Protein AF-A0A2A7VQH2-F1 (afdb_monomer_lite)

Organism: NCBI:txid1890302

pLDDT: mean 96.38, std 4.87, range [59.47, 98.75]

Sequence (80 aa):
NKITIREILNHTSGIAEYSRSKDVDFTDTKKSYTAEELVKIGISLPPDFAPGKGWSYSNTGYVLLGILIEKVTGNSYAEE

InterPro domains:
  IPR001466 Beta-lactamase-related [PF00144] (2-79)
  IPR012338 Beta-lactamase/transpeptidase-like [G3DSA:3.40.710.10] (1-80)
  IPR012338 Beta-lactamase/transpeptidase-like [SSF56601] (2-79)
  IPR050491 Beta-lactamase AmpC-like [PTHR46825] (3-79)

Structure (mmCIF, N/CA/C/O backbone):
data_AF-A0A2A7VQH2-F1
#
_entry.id   AF-A0A2A7VQH2-F1
#
loop_
_atom_site.group_PDB
_atom_site.id
_atom_site.type_symbol
_atom_site.label_atom_id
_atom_site.label_alt_id
_atom_site.label_comp_id
_atom_site.label_asym_id
_atom_site.label_entity_id
_atom_site.label_seq_id
_atom_site.pdbx_PDB_ins_code
_atom_site.Cartn_x
_atom_site.Cartn_y
_atom_site.Cartn_z
_atom_site.occupancy
_atom_site.B_iso_or_equiv
_atom_site.auth_seq_id
_atom_site.auth_comp_id
_atom_site.auth_asym_id
_atom_site.auth_atom_id
_atom_site.pdbx_PDB_model_num
ATOM 1 N N . ASN A 1 1 ? -4.919 -4.024 -18.685 1.00 59.47 1 ASN A N 1
ATOM 2 C CA . ASN A 1 1 ? -4.668 -5.044 -17.641 1.00 59.47 1 ASN A CA 1
ATOM 3 C C . ASN A 1 1 ? -5.210 -4.546 -16.318 1.00 59.47 1 ASN A C 1
ATOM 5 O O . ASN A 1 1 ? -4.985 -3.385 -16.009 1.00 59.47 1 ASN A O 1
ATOM 9 N N . LYS A 1 2 ? -5.978 -5.370 -15.598 1.00 85.94 2 LYS A N 1
ATOM 10 C CA . LYS A 1 2 ? -6.554 -5.028 -14.287 1.00 85.94 2 LYS A CA 1
ATOM 11 C C . LYS A 1 2 ? -5.755 -5.756 -13.201 1.00 85.94 2 LYS A C 1
ATOM 13 O O . LYS A 1 2 ? -5.511 -6.942 -13.376 1.00 85.94 2 LYS A O 1
ATOM 18 N N . ILE A 1 3 ? -5.367 -5.053 -12.136 1.00 97.06 3 ILE A N 1
ATOM 19 C CA . ILE A 1 3 ? -4.762 -5.645 -10.930 1.00 97.06 3 ILE A CA 1
ATOM 20 C C . ILE A 1 3 ? -5.854 -6.373 -10.135 1.00 97.06 3 ILE A C 1
ATOM 22 O O . ILE A 1 3 ? -6.969 -5.864 -10.009 1.00 97.06 3 ILE A O 1
ATOM 26 N N . THR A 1 4 ? -5.537 -7.543 -9.588 1.00 98.06 4 THR A N 1
ATOM 27 C CA . THR A 1 4 ? -6.426 -8.350 -8.739 1.00 98.06 4 THR A CA 1
ATOM 28 C C . THR A 1 4 ? -5.975 -8.371 -7.275 1.00 98.06 4 THR A C 1
ATOM 30 O O . THR A 1 4 ? -4.801 -8.176 -6.972 1.00 98.06 4 THR A O 1
ATOM 33 N N . ILE A 1 5 ? -6.892 -8.700 -6.354 1.00 98.31 5 ILE A N 1
ATOM 34 C CA . ILE A 1 5 ? -6.578 -8.886 -4.921 1.00 98.31 5 ILE A CA 1
ATOM 35 C C . ILE A 1 5 ? -5.498 -9.963 -4.727 1.00 98.31 5 ILE A C 1
ATOM 37 O O . ILE A 1 5 ? -4.588 -9.790 -3.923 1.00 98.31 5 ILE A O 1
ATOM 41 N N . ARG A 1 6 ? -5.554 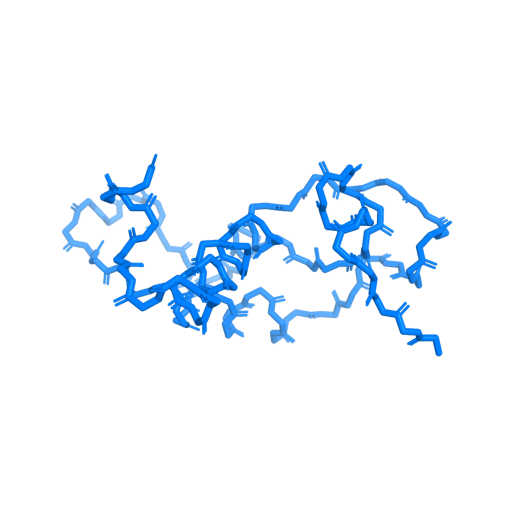-11.055 -5.504 1.00 98.50 6 ARG A N 1
ATOM 42 C CA . ARG A 1 6 ? -4.560 -12.138 -5.444 1.00 98.50 6 ARG A CA 1
ATOM 43 C C . ARG A 1 6 ? -3.161 -11.655 -5.821 1.00 98.50 6 ARG A C 1
ATOM 45 O O . ARG A 1 6 ? -2.208 -12.043 -5.159 1.00 98.50 6 ARG A O 1
ATOM 52 N N . GLU A 1 7 ? -3.051 -10.824 -6.856 1.00 98.62 7 GLU A N 1
ATOM 53 C CA . GLU A 1 7 ? -1.770 -10.251 -7.290 1.00 98.62 7 GLU A CA 1
ATOM 54 C C . GLU A 1 7 ? -1.195 -9.270 -6.262 1.00 98.62 7 GLU A C 1
ATOM 56 O O . GLU A 1 7 ? 0.021 -9.145 -6.132 1.00 98.62 7 GLU A O 1
ATOM 61 N N . ILE A 1 8 ? -2.057 -8.579 -5.512 1.00 98.50 8 ILE A N 1
ATOM 62 C CA . ILE A 1 8 ? -1.627 -7.734 -4.396 1.00 98.50 8 ILE A CA 1
ATOM 63 C C . ILE A 1 8 ? -1.097 -8.606 -3.246 1.00 98.50 8 ILE A C 1
ATOM 65 O O . ILE A 1 8 ? 0.021 -8.388 -2.786 1.00 98.50 8 ILE A O 1
ATOM 69 N N . LEU A 1 9 ? -1.857 -9.632 -2.844 1.00 98.75 9 LEU A N 1
ATOM 70 C CA . LEU A 1 9 ? -1.512 -10.555 -1.752 1.00 98.75 9 LEU A CA 1
ATOM 71 C C . LEU A 1 9 ? -0.240 -11.377 -1.995 1.00 98.75 9 LEU A C 1
ATOM 73 O O . LEU A 1 9 ? 0.362 -11.857 -1.044 1.00 98.75 9 LEU A O 1
ATOM 77 N N . ASN A 1 10 ? 0.157 -11.601 -3.247 1.00 98.69 10 ASN A N 1
ATOM 78 C CA . ASN A 1 10 ? 1.351 -12.387 -3.572 1.00 98.69 10 ASN A CA 1
ATOM 79 C C . ASN A 1 10 ? 2.484 -11.551 -4.194 1.00 98.69 10 ASN A C 1
ATOM 81 O O . ASN A 1 10 ? 3.432 -12.127 -4.727 1.00 98.69 10 ASN A O 1
ATOM 85 N N . HIS A 1 11 ? 2.387 -10.217 -4.132 1.00 98.69 11 HIS A N 1
ATOM 86 C CA . HIS A 1 11 ? 3.384 -9.267 -4.639 1.00 98.69 11 HIS A CA 1
ATOM 87 C C . HIS A 1 11 ? 3.690 -9.384 -6.148 1.00 98.69 11 HIS A C 1
ATOM 89 O O . HIS A 1 11 ? 4.812 -9.146 -6.601 1.00 98.69 11 HIS A O 1
ATOM 95 N N . THR A 1 12 ? 2.680 -9.728 -6.953 1.00 98.56 12 THR A N 1
ATOM 96 C CA . THR A 1 12 ? 2.771 -9.784 -8.426 1.00 98.56 12 THR A CA 1
ATOM 97 C C . THR A 1 12 ? 1.945 -8.697 -9.127 1.00 98.56 12 THR A C 1
ATOM 99 O O . THR A 1 12 ? 1.794 -8.709 -10.347 1.00 98.56 12 THR A O 1
ATOM 102 N N . SER A 1 13 ? 1.429 -7.712 -8.384 1.00 98.44 13 SER A N 1
ATOM 103 C CA . SER A 1 13 ? 0.630 -6.600 -8.927 1.00 98.44 13 SER A CA 1
ATOM 104 C C . SER A 1 13 ? 1.439 -5.580 -9.734 1.00 98.44 13 SER A C 1
ATOM 106 O O . SER A 1 13 ? 0.875 -4.908 -10.596 1.00 98.44 13 SER A O 1
ATOM 108 N N . GLY A 1 14 ? 2.739 -5.449 -9.447 1.00 98.06 14 GLY A N 1
ATOM 109 C CA . GLY A 1 14 ? 3.609 -4.414 -10.016 1.00 98.06 14 GLY A CA 1
ATOM 110 C C . GLY A 1 14 ? 3.453 -3.032 -9.372 1.00 98.06 14 GLY A C 1
ATOM 111 O O . GLY A 1 14 ? 4.074 -2.081 -9.842 1.00 98.06 14 GLY A O 1
ATOM 112 N N . ILE A 1 15 ? 2.644 -2.901 -8.309 1.00 98.31 15 ILE A N 1
ATOM 113 C CA . ILE A 1 15 ? 2.513 -1.653 -7.541 1.00 98.31 15 ILE A CA 1
ATOM 114 C C . ILE A 1 15 ? 3.851 -1.352 -6.865 1.00 98.31 15 ILE A C 1
ATOM 116 O O . ILE A 1 15 ? 4.346 -2.169 -6.089 1.00 98.31 15 ILE A O 1
ATOM 120 N N . ALA A 1 16 ? 4.407 -0.170 -7.120 1.00 98.31 16 ALA A N 1
ATOM 121 C CA . ALA A 1 16 ? 5.665 0.247 -6.522 1.00 98.31 16 ALA A CA 1
ATOM 122 C C . ALA A 1 16 ? 5.567 0.394 -4.995 1.00 98.31 16 ALA A C 1
ATOM 124 O O . ALA A 1 16 ? 4.521 0.702 -4.422 1.00 98.31 16 ALA A O 1
ATOM 125 N N . GLU A 1 17 ? 6.688 0.147 -4.332 1.00 98.31 17 GLU A N 1
ATOM 126 C CA . GLU A 1 17 ? 6.848 0.209 -2.881 1.00 98.31 17 GLU A CA 1
ATOM 127 C C . GLU A 1 17 ? 7.072 1.659 -2.420 1.00 98.31 17 GLU A C 1
ATOM 129 O O . GLU A 1 17 ? 8.054 2.291 -2.819 1.00 98.31 17 GLU A O 1
ATOM 134 N N . TYR A 1 18 ? 6.193 2.175 -1.553 1.00 98.00 18 TYR A N 1
ATOM 135 C CA . TYR A 1 18 ? 6.260 3.557 -1.067 1.00 98.00 18 TYR A CA 1
ATOM 136 C C . TYR A 1 18 ? 7.569 3.869 -0.330 1.00 98.00 18 TYR A C 1
ATOM 138 O O . TYR A 1 18 ? 8.034 5.005 -0.401 1.00 98.00 18 TYR A O 1
ATOM 146 N N . SER A 1 19 ? 8.206 2.884 0.321 1.00 96.12 19 SER A N 1
ATOM 147 C CA . SER A 1 19 ? 9.487 3.080 1.022 1.00 96.12 19 SER A CA 1
ATOM 148 C C . SER A 1 19 ? 10.653 3.436 0.098 1.00 96.12 19 SER A C 1
ATOM 150 O O . SER A 1 19 ? 11.690 3.895 0.569 1.00 96.12 19 SER A O 1
ATOM 152 N N . ARG A 1 20 ? 10.494 3.262 -1.222 1.00 96.00 20 ARG A N 1
ATOM 153 C CA . ARG A 1 20 ? 11.477 3.701 -2.222 1.00 96.00 20 ARG A CA 1
ATOM 154 C C . ARG A 1 20 ? 11.317 5.174 -2.612 1.00 96.00 20 ARG A C 1
ATOM 156 O O . ARG A 1 20 ? 12.196 5.707 -3.290 1.00 96.00 20 ARG A O 1
ATOM 163 N N . SER A 1 21 ? 10.216 5.829 -2.233 1.00 96.38 21 SER A N 1
ATOM 164 C CA . SER A 1 21 ? 10.028 7.256 -2.504 1.00 96.38 21 SER A CA 1
ATOM 165 C C . SER A 1 21 ? 10.906 8.107 -1.591 1.00 96.38 21 SER A C 1
ATOM 167 O O . SER A 1 21 ? 11.047 7.829 -0.404 1.00 96.38 21 SER A O 1
ATOM 169 N N . LYS A 1 22 ? 11.425 9.212 -2.134 1.00 94.25 22 LYS A N 1
ATOM 170 C CA . LYS A 1 22 ? 12.133 10.241 -1.355 1.00 94.25 22 LYS A CA 1
ATOM 171 C C . LYS A 1 22 ? 11.211 11.004 -0.398 1.00 94.25 22 LYS A C 1
ATOM 173 O O . LYS A 1 22 ? 11.707 11.685 0.490 1.00 94.25 22 LYS A O 1
ATOM 178 N N . ASP A 1 23 ? 9.895 10.889 -0.577 1.00 92.69 23 ASP A N 1
ATOM 179 C CA . ASP A 1 23 ? 8.889 11.523 0.283 1.00 92.69 23 ASP A CA 1
ATOM 180 C C . ASP A 1 23 ? 8.702 10.785 1.622 1.00 92.69 23 ASP A C 1
ATOM 182 O O . ASP A 1 23 ? 8.048 11.303 2.538 1.00 92.69 23 ASP A O 1
ATOM 186 N N . VAL A 1 24 ? 9.270 9.576 1.732 1.00 92.94 24 VAL A N 1
ATOM 187 C CA . VAL A 1 24 ? 9.240 8.746 2.936 1.00 92.94 24 VAL A CA 1
ATOM 188 C C . VAL A 1 24 ? 10.601 8.773 3.614 1.00 92.94 24 VAL A C 1
ATOM 190 O O . VAL A 1 24 ? 11.572 8.199 3.131 1.00 92.94 24 VAL A O 1
ATOM 193 N N . ASP A 1 25 ? 10.647 9.423 4.773 1.00 92.19 25 ASP A N 1
ATOM 194 C CA . ASP A 1 25 ? 11.796 9.409 5.671 1.00 92.19 25 ASP A CA 1
ATOM 195 C C . ASP A 1 25 ? 11.529 8.455 6.842 1.00 92.19 25 ASP A C 1
ATOM 197 O O . ASP A 1 25 ? 10.665 8.714 7.678 1.00 92.19 25 ASP A O 1
ATOM 201 N N . PHE A 1 26 ? 12.268 7.344 6.899 1.00 85.88 26 PHE A N 1
ATOM 202 C CA . PHE A 1 26 ? 12.179 6.361 7.988 1.00 85.88 26 PHE A CA 1
ATOM 203 C C . PHE A 1 26 ? 12.920 6.780 9.259 1.00 85.88 26 PHE A C 1
ATOM 205 O O . PHE A 1 26 ? 12.791 6.120 10.289 1.00 85.88 26 PHE A O 1
ATOM 212 N N . THR A 1 27 ? 13.716 7.848 9.198 1.00 93.94 27 THR A N 1
ATOM 213 C CA . THR A 1 27 ? 14.406 8.395 10.370 1.00 93.94 27 THR A CA 1
ATOM 214 C C . THR A 1 27 ? 13.524 9.367 11.152 1.00 93.94 27 THR A C 1
ATOM 216 O O . THR A 1 27 ? 13.757 9.580 12.344 1.00 93.94 27 THR A O 1
ATOM 219 N N . ASP A 1 28 ? 12.466 9.894 10.527 1.00 94.50 28 ASP A N 1
ATOM 220 C CA . ASP A 1 28 ? 11.455 10.702 11.199 1.00 94.50 28 ASP A CA 1
ATOM 221 C C . ASP A 1 28 ? 10.465 9.814 11.965 1.00 94.50 28 ASP A C 1
ATOM 223 O O . ASP A 1 28 ? 9.431 9.381 11.458 1.00 94.50 28 ASP A O 1
ATOM 227 N N . THR A 1 29 ? 10.776 9.568 13.236 1.00 92.88 29 THR A N 1
ATOM 228 C CA . THR A 1 29 ? 9.939 8.767 14.141 1.00 92.88 29 THR A CA 1
ATOM 229 C C . THR A 1 29 ? 8.674 9.483 14.619 1.00 92.88 29 THR A C 1
ATOM 231 O O . THR A 1 29 ? 7.869 8.878 15.328 1.00 92.88 29 THR A O 1
ATOM 234 N N . LYS A 1 30 ? 8.486 10.766 14.277 1.00 95.00 30 LYS A N 1
ATOM 235 C CA . LYS A 1 30 ? 7.310 11.556 14.674 1.00 95.00 30 LYS A CA 1
ATOM 236 C C . LYS A 1 30 ? 6.264 11.635 13.571 1.00 95.00 30 LYS A C 1
ATOM 238 O O . LYS A 1 30 ? 5.101 11.925 13.861 1.00 95.00 30 LYS A O 1
ATOM 243 N N . LYS A 1 31 ? 6.654 11.401 12.318 1.00 94.12 31 LYS A N 1
ATOM 244 C CA . LYS A 1 31 ? 5.737 11.459 11.186 1.00 94.12 31 LYS A CA 1
ATOM 245 C C . LYS A 1 31 ? 4.762 10.289 11.224 1.00 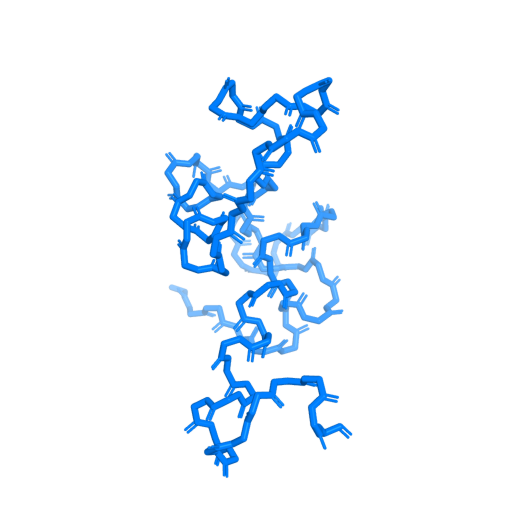94.12 31 LYS A C 1
ATOM 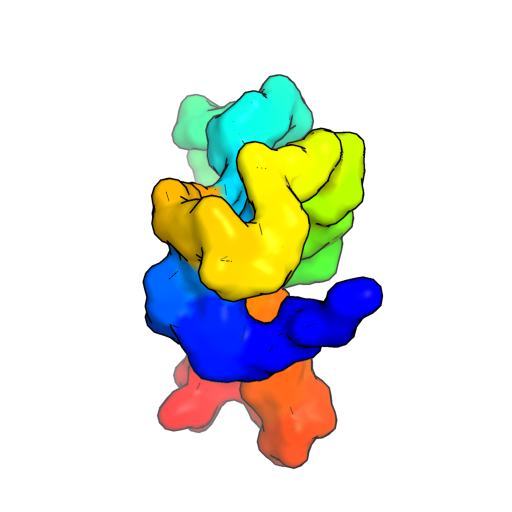247 O O . LYS A 1 31 ? 5.148 9.126 11.206 1.00 94.12 31 LYS A O 1
ATOM 252 N N . SER A 1 32 ? 3.478 10.623 11.248 1.00 94.75 32 SER A N 1
ATOM 253 C CA . SER A 1 32 ? 2.391 9.665 11.064 1.00 94.75 32 SER A CA 1
ATOM 254 C C . SER A 1 32 ? 1.874 9.782 9.636 1.00 94.75 32 SER A C 1
ATOM 256 O O . SER A 1 32 ? 1.702 10.895 9.144 1.00 94.75 32 SER A O 1
ATOM 258 N N . TYR A 1 33 ? 1.631 8.644 8.990 1.00 95.62 33 TYR A N 1
ATOM 259 C CA . TYR A 1 33 ? 1.001 8.584 7.676 1.00 95.62 33 TYR A CA 1
ATOM 260 C C . TYR A 1 33 ? -0.356 7.902 7.788 1.00 95.62 33 TYR A C 1
ATOM 262 O O . TYR A 1 33 ? -0.496 6.879 8.459 1.00 95.62 33 TYR A O 1
ATOM 270 N N . THR A 1 34 ? -1.334 8.442 7.079 1.00 97.06 34 THR A N 1
ATOM 271 C CA . THR A 1 34 ? -2.575 7.737 6.755 1.00 97.06 34 THR A CA 1
ATOM 272 C C . THR A 1 34 ? -2.311 6.639 5.722 1.00 97.06 34 THR A C 1
ATOM 274 O O . THR A 1 34 ? -1.332 6.682 4.965 1.00 97.06 34 THR A O 1
ATOM 277 N N . ALA A 1 35 ? -3.203 5.649 5.658 1.00 97.69 35 ALA A N 1
ATOM 278 C CA . ALA A 1 35 ? -3.115 4.587 4.661 1.00 97.69 35 ALA A CA 1
ATOM 279 C C . ALA A 1 35 ? -3.178 5.161 3.231 1.00 97.69 35 ALA A C 1
ATOM 281 O O . ALA A 1 35 ? -2.417 4.757 2.349 1.00 97.69 35 ALA A O 1
ATOM 282 N N . GLU A 1 36 ? -4.027 6.164 3.006 1.00 97.94 36 GLU A N 1
ATOM 283 C CA . GLU A 1 36 ? -4.193 6.841 1.722 1.00 97.94 36 GLU A CA 1
ATOM 284 C C . GLU A 1 36 ? -2.939 7.601 1.294 1.00 97.94 36 GLU A C 1
ATOM 286 O O . GLU A 1 36 ? -2.630 7.632 0.103 1.00 97.94 36 GLU A O 1
ATOM 291 N N . GLU A 1 37 ? -2.213 8.221 2.228 1.00 97.75 37 GLU A N 1
ATOM 292 C CA . GLU A 1 37 ? -0.943 8.890 1.928 1.00 97.75 37 GLU A CA 1
ATOM 293 C C . GLU A 1 37 ? 0.110 7.890 1.455 1.00 97.75 37 GLU A C 1
ATOM 295 O O . GLU A 1 37 ? 0.721 8.108 0.409 1.00 97.75 37 GLU A O 1
ATOM 300 N N . LEU A 1 38 ? 0.277 6.765 2.157 1.00 98.06 38 LEU A N 1
ATOM 301 C CA . LEU A 1 38 ? 1.222 5.722 1.748 1.00 98.06 38 LEU A CA 1
ATOM 302 C C . LEU A 1 38 ? 0.858 5.130 0.382 1.00 98.06 38 LEU A C 1
ATOM 304 O O . LEU A 1 38 ? 1.734 4.946 -0.465 1.00 98.06 38 LEU A O 1
ATOM 308 N N . VAL A 1 39 ? -0.433 4.893 0.121 1.00 98.19 39 VAL A N 1
ATOM 309 C CA . VAL A 1 39 ? -0.894 4.434 -1.198 1.00 98.19 39 VAL A CA 1
ATOM 310 C C . VAL A 1 39 ? -0.609 5.478 -2.274 1.00 98.19 39 VAL A C 1
ATOM 312 O O . VAL A 1 39 ? -0.072 5.121 -3.320 1.00 98.19 39 VAL A O 1
ATOM 315 N N . LYS A 1 40 ? -0.909 6.761 -2.028 1.00 98.31 40 LYS A N 1
ATOM 316 C CA . LYS A 1 40 ? -0.630 7.857 -2.974 1.00 98.31 40 LYS A CA 1
ATOM 317 C C . LYS A 1 40 ? 0.854 7.968 -3.308 1.00 98.31 40 LYS A C 1
ATOM 319 O O . LYS A 1 40 ? 1.186 8.161 -4.473 1.00 98.31 40 LYS A O 1
ATOM 324 N N . ILE A 1 41 ? 1.728 7.818 -2.315 1.00 98.12 41 ILE A N 1
ATOM 325 C CA . ILE A 1 41 ? 3.180 7.808 -2.518 1.00 98.12 41 ILE A CA 1
ATOM 326 C C . ILE A 1 41 ? 3.596 6.600 -3.362 1.00 98.12 41 ILE A C 1
ATOM 328 O O . ILE A 1 41 ? 4.366 6.741 -4.303 1.00 98.12 41 ILE A O 1
ATOM 332 N N . GLY A 1 42 ? 3.082 5.404 -3.068 1.00 97.69 42 GLY A N 1
ATOM 333 C CA . GLY A 1 42 ? 3.442 4.217 -3.841 1.00 97.69 42 GLY A CA 1
ATOM 334 C C . GLY A 1 42 ? 2.961 4.271 -5.297 1.00 97.69 42 GLY A C 1
ATOM 335 O O . GLY A 1 42 ? 3.705 3.879 -6.189 1.00 97.69 42 GLY A O 1
ATOM 336 N N . ILE A 1 43 ? 1.760 4.798 -5.571 1.00 96.25 43 ILE A N 1
ATOM 337 C CA . ILE A 1 43 ? 1.231 4.913 -6.948 1.00 96.25 43 ILE A CA 1
ATOM 338 C C . ILE A 1 43 ? 1.757 6.132 -7.722 1.00 96.25 43 ILE A C 1
ATOM 340 O O . ILE A 1 43 ? 1.502 6.227 -8.923 1.00 96.25 43 ILE A O 1
ATOM 344 N N . SER A 1 44 ? 2.444 7.076 -7.067 1.00 97.62 44 SER A N 1
ATOM 345 C CA . SER A 1 44 ? 3.116 8.186 -7.761 1.00 97.62 44 SER A CA 1
ATOM 346 C C . SER A 1 44 ? 4.416 7.737 -8.436 1.00 97.62 44 SER A C 1
ATOM 348 O O . SER A 1 44 ? 4.878 8.376 -9.384 1.00 97.62 44 SER A O 1
ATOM 350 N N . LEU A 1 45 ? 4.986 6.619 -7.981 1.00 97.81 45 LEU A N 1
ATOM 351 C CA . LEU A 1 45 ? 6.117 5.951 -8.609 1.00 97.81 45 LEU A CA 1
ATOM 352 C C . LEU A 1 45 ? 5.656 5.133 -9.831 1.00 97.81 45 LEU A C 1
ATOM 354 O O . LEU A 1 45 ? 4.529 4.629 -9.859 1.00 97.81 45 LEU A O 1
ATOM 358 N N . PRO A 1 46 ? 6.515 4.960 -10.855 1.00 97.56 46 PRO A N 1
ATOM 359 C CA . PRO A 1 46 ? 6.197 4.081 -11.974 1.00 97.56 46 PRO A CA 1
ATOM 360 C C . PRO A 1 46 ? 6.002 2.636 -11.484 1.00 97.56 46 PRO A C 1
ATOM 362 O O . PRO A 1 46 ? 6.712 2.209 -10.573 1.00 97.56 46 PRO A O 1
ATOM 365 N N . PRO A 1 47 ? 5.084 1.859 -12.087 1.00 97.19 47 PRO A N 1
ATOM 366 C CA . PRO A 1 47 ? 4.934 0.450 -11.747 1.00 97.19 47 PRO A CA 1
ATOM 367 C C . PRO A 1 47 ? 6.223 -0.316 -12.062 1.00 97.19 47 PRO A C 1
ATOM 369 O O . PRO A 1 47 ? 6.850 -0.082 -13.096 1.00 97.19 47 PRO A O 1
ATOM 372 N N . ASP A 1 48 ? 6.578 -1.273 -11.206 1.00 97.88 48 ASP A N 1
ATOM 373 C CA . ASP A 1 48 ? 7.788 -2.091 -11.381 1.00 97.88 48 ASP A CA 1
ATOM 374 C C . ASP A 1 48 ? 7.695 -2.975 -12.637 1.00 97.88 48 ASP A C 1
ATOM 376 O O . ASP A 1 48 ? 8.693 -3.269 -13.294 1.00 97.88 48 ASP A O 1
ATOM 380 N N . PHE A 1 49 ? 6.479 -3.421 -12.965 1.00 97.75 49 PHE A N 1
ATOM 381 C CA . PHE A 1 49 ? 6.150 -4.235 -14.133 1.00 97.75 49 PHE A CA 1
ATOM 382 C C . PHE A 1 49 ? 4.633 -4.250 -14.369 1.00 97.75 49 PHE A C 1
ATOM 384 O O . PHE A 1 49 ? 3.843 -3.805 -13.537 1.00 97.75 49 PHE A O 1
ATOM 391 N N . ALA A 1 50 ? 4.199 -4.791 -15.510 1.00 97.44 50 ALA A N 1
ATOM 392 C CA . ALA A 1 50 ? 2.777 -5.019 -15.761 1.00 97.44 50 ALA A CA 1
ATOM 393 C C . ALA A 1 50 ? 2.209 -6.114 -14.825 1.00 97.44 50 ALA A C 1
ATOM 395 O O . ALA A 1 50 ? 2.910 -7.095 -14.573 1.00 97.44 50 ALA A O 1
ATOM 396 N N . PRO A 1 51 ? 0.939 -6.022 -14.381 1.00 98.06 51 PRO A N 1
ATOM 397 C CA . PRO A 1 51 ? 0.349 -6.991 -13.452 1.00 98.06 51 PRO A CA 1
ATOM 398 C C . PRO A 1 51 ? 0.527 -8.448 -13.904 1.00 98.06 51 PRO A C 1
ATOM 400 O O . PRO A 1 51 ? 0.320 -8.771 -15.081 1.00 98.06 51 PRO A O 1
ATOM 403 N N . GLY A 1 52 ? 0.978 -9.300 -12.983 1.00 97.50 52 GLY A N 1
ATOM 404 C CA . GLY A 1 52 ? 1.234 -10.724 -13.200 1.00 97.50 52 GLY A CA 1
ATOM 405 C C . GLY A 1 52 ? 2.478 -11.045 -14.039 1.00 97.50 52 GLY A C 1
ATOM 406 O O . GLY A 1 52 ? 2.689 -12.205 -14.389 1.00 97.50 52 GLY A O 1
ATOM 407 N N . LYS A 1 53 ? 3.296 -10.048 -14.412 1.00 97.81 53 LYS A N 1
ATOM 408 C CA . LYS A 1 53 ? 4.503 -10.236 -15.247 1.00 97.81 53 LYS A CA 1
ATOM 409 C C . LYS A 1 53 ? 5.813 -10.267 -14.466 1.00 97.81 53 LYS A C 1
ATOM 411 O O . LYS A 1 53 ? 6.870 -10.372 -15.080 1.00 97.81 53 LYS A O 1
ATOM 416 N N . GLY A 1 54 ? 5.751 -10.213 -13.143 1.00 97.56 54 GLY A N 1
ATOM 417 C CA . GLY A 1 54 ? 6.919 -10.267 -12.280 1.00 97.56 54 GLY A CA 1
ATOM 418 C C . GLY A 1 54 ? 6.536 -10.445 -10.820 1.00 97.56 54 GLY A C 1
ATOM 419 O O . GLY A 1 54 ? 5.360 -10.590 -10.482 1.00 97.56 54 GLY A O 1
ATOM 420 N N . TRP A 1 55 ? 7.554 -10.419 -9.969 1.00 98.56 55 TRP A N 1
ATOM 421 C CA . TRP A 1 55 ? 7.417 -10.408 -8.521 1.00 98.56 55 TRP A CA 1
ATOM 422 C C . TRP A 1 55 ? 8.304 -9.298 -7.956 1.00 98.56 55 TRP A C 1
ATOM 424 O O . TRP A 1 55 ? 9.477 -9.202 -8.315 1.00 98.56 55 TRP A O 1
ATOM 434 N N . SER A 1 56 ? 7.736 -8.439 -7.115 1.00 98.56 56 SER A N 1
ATOM 435 C CA . SER A 1 56 ? 8.453 -7.376 -6.407 1.00 98.56 56 SER A CA 1
ATOM 436 C C . SER A 1 56 ? 7.679 -7.054 -5.144 1.00 98.56 56 SER A C 1
ATOM 438 O O . SER A 1 56 ? 6.486 -6.750 -5.202 1.00 98.56 56 SER A O 1
ATOM 440 N N . TYR A 1 57 ? 8.354 -7.160 -4.004 1.00 98.62 57 TYR A N 1
ATOM 441 C CA . TYR A 1 57 ? 7.748 -6.893 -2.710 1.00 98.62 57 TYR A CA 1
ATOM 442 C C . TYR A 1 57 ? 7.226 -5.451 -2.643 1.00 98.62 57 TYR A C 1
ATOM 444 O O . TYR A 1 57 ? 7.908 -4.506 -3.049 1.00 98.62 57 TYR A O 1
ATOM 452 N N . SER A 1 58 ? 6.002 -5.298 -2.137 1.00 98.62 58 SER A N 1
ATOM 453 C CA . SER A 1 58 ? 5.312 -4.011 -2.081 1.00 98.62 58 SER A CA 1
ATOM 454 C C . SER A 1 58 ? 4.348 -3.953 -0.902 1.00 98.62 58 SER A C 1
ATOM 456 O O . SER A 1 58 ? 3.256 -4.530 -0.938 1.00 98.62 58 SER A O 1
ATOM 458 N N . ASN A 1 59 ? 4.747 -3.219 0.132 1.00 98.50 59 ASN A N 1
ATOM 459 C CA . ASN A 1 59 ? 3.916 -2.845 1.269 1.00 98.50 59 ASN A CA 1
ATOM 460 C C . ASN A 1 59 ? 2.754 -1.951 0.834 1.00 98.50 59 ASN A C 1
ATOM 462 O O . ASN A 1 59 ? 1.672 -2.055 1.401 1.00 98.50 59 ASN A O 1
ATOM 466 N N . THR A 1 60 ? 2.925 -1.129 -0.210 1.00 98.69 60 THR A N 1
ATOM 467 C CA . THR A 1 60 ? 1.838 -0.315 -0.785 1.00 98.69 60 THR A CA 1
ATOM 468 C C . THR A 1 60 ? 0.623 -1.172 -1.125 1.00 98.69 60 THR A C 1
ATOM 470 O O . THR A 1 60 ? -0.514 -0.779 -0.867 1.00 98.69 60 THR A O 1
ATOM 473 N N . GLY A 1 61 ? 0.861 -2.372 -1.663 1.00 98.50 61 GLY A N 1
ATOM 474 C CA . GLY A 1 61 ? -0.195 -3.338 -1.924 1.00 98.50 61 GLY A CA 1
ATOM 475 C C . GLY A 1 61 ? -0.957 -3.736 -0.657 1.00 98.50 61 GLY A C 1
ATOM 476 O O . GLY A 1 61 ? -2.182 -3.747 -0.652 1.00 98.50 61 GLY A O 1
ATOM 477 N N . TYR A 1 62 ? -0.252 -4.008 0.435 1.00 98.62 62 TYR A N 1
ATOM 478 C CA . TYR A 1 62 ? -0.863 -4.424 1.698 1.00 98.62 62 TYR A CA 1
ATOM 479 C C . TYR A 1 62 ? -1.593 -3.283 2.411 1.00 98.62 62 TYR A C 1
ATOM 481 O O . TYR A 1 62 ? -2.682 -3.498 2.934 1.00 98.62 62 TYR A O 1
ATOM 489 N N . VAL A 1 63 ? -1.070 -2.056 2.356 1.00 98.56 63 VAL A N 1
ATOM 490 C CA . VAL A 1 63 ? -1.797 -0.873 2.845 1.00 98.56 63 VAL A CA 1
ATOM 491 C C . VAL A 1 63 ? -3.113 -0.699 2.076 1.00 98.56 63 VAL A C 1
ATOM 493 O O . VAL A 1 63 ? -4.160 -0.469 2.677 1.00 98.56 63 VAL A O 1
ATOM 496 N N . LEU A 1 64 ? -3.092 -0.900 0.753 1.00 98.44 64 LEU A N 1
ATOM 497 C CA . LEU A 1 64 ? -4.304 -0.877 -0.068 1.00 98.44 64 LEU A CA 1
ATOM 498 C C . LEU A 1 64 ? -5.298 -1.990 0.314 1.00 98.44 64 LEU A C 1
ATOM 500 O O . LEU A 1 64 ? -6.506 -1.773 0.234 1.00 98.44 64 LEU A O 1
ATOM 504 N N . LEU A 1 65 ? -4.819 -3.162 0.747 1.00 98.56 65 LEU A N 1
ATOM 505 C CA . LEU A 1 65 ? -5.690 -4.218 1.274 1.00 98.56 65 LEU A CA 1
ATOM 506 C C . LEU A 1 65 ? -6.341 -3.823 2.601 1.00 98.56 65 LEU A C 1
ATOM 508 O O . LEU A 1 65 ? -7.510 -4.137 2.784 1.00 98.56 65 LEU A O 1
ATOM 512 N N . GLY A 1 66 ? -5.646 -3.099 3.483 1.00 98.31 66 GLY A N 1
ATOM 513 C CA . GLY A 1 66 ? -6.245 -2.554 4.707 1.00 98.31 66 GLY A CA 1
ATOM 514 C C . GLY A 1 66 ? -7.424 -1.621 4.407 1.00 98.31 66 GLY A C 1
ATOM 515 O O . GLY A 1 66 ? -8.512 -1.808 4.943 1.00 98.31 66 GLY A O 1
ATOM 516 N N . ILE A 1 67 ? -7.246 -0.701 3.450 1.00 98.38 67 ILE A N 1
ATOM 517 C CA . ILE A 1 67 ? -8.327 0.178 2.963 1.00 98.38 67 ILE A CA 1
ATOM 518 C C . ILE A 1 67 ? -9.474 -0.643 2.349 1.00 98.38 67 ILE A C 1
ATOM 520 O O . ILE A 1 67 ? -10.649 -0.307 2.499 1.00 98.38 67 ILE A O 1
ATOM 524 N N . LEU A 1 68 ? -9.155 -1.721 1.625 1.00 98.25 68 LEU A N 1
ATOM 525 C CA . LEU A 1 68 ? -10.167 -2.600 1.041 1.00 98.25 68 LEU A CA 1
ATOM 526 C C . LEU A 1 68 ? -10.980 -3.334 2.114 1.00 98.25 68 LEU A C 1
ATOM 528 O O . LEU A 1 68 ? -12.193 -3.434 1.946 1.00 98.25 68 LEU A O 1
ATOM 532 N N . ILE A 1 69 ? -10.337 -3.837 3.174 1.00 98.44 69 ILE A N 1
ATOM 533 C CA . ILE A 1 69 ? -11.018 -4.478 4.308 1.00 98.44 69 ILE A CA 1
ATOM 534 C C . ILE A 1 69 ? -12.028 -3.498 4.891 1.00 98.44 69 ILE A C 1
ATOM 536 O O . ILE A 1 69 ? -13.218 -3.797 4.880 1.00 98.44 69 ILE A O 1
ATOM 540 N N . GLU A 1 70 ? -11.584 -2.292 5.247 1.00 98.19 70 GLU A N 1
ATOM 541 C CA . GLU A 1 70 ? -1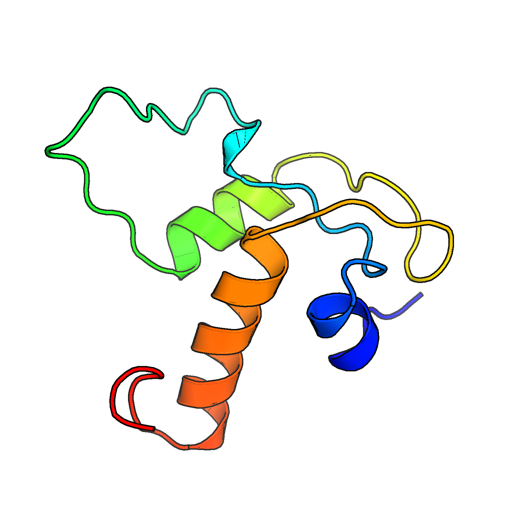2.453 -1.269 5.834 1.00 98.19 70 GLU A CA 1
ATOM 542 C C . GLU A 1 70 ? -13.622 -0.892 4.926 1.00 98.19 70 GLU A C 1
ATOM 544 O O . GLU A 1 70 ? -14.766 -0.783 5.364 1.00 98.19 70 GLU A O 1
ATOM 549 N N . LYS A 1 71 ? -13.376 -0.791 3.619 1.00 97.81 71 LYS A N 1
ATOM 550 C CA . LYS A 1 71 ? -14.436 -0.521 2.648 1.00 97.81 71 LYS A CA 1
ATOM 551 C C . LYS A 1 71 ? -15.472 -1.646 2.541 1.00 97.81 71 LYS A C 1
ATOM 553 O O . LYS A 1 71 ? -16.614 -1.376 2.170 1.00 97.81 71 LYS A O 1
ATOM 558 N N . VAL A 1 72 ? -15.073 -2.896 2.769 1.00 98.31 72 VAL A N 1
ATOM 559 C CA . VAL A 1 72 ? -15.946 -4.072 2.637 1.00 98.31 72 VAL A CA 1
ATOM 560 C C . VAL A 1 72 ? -16.694 -4.363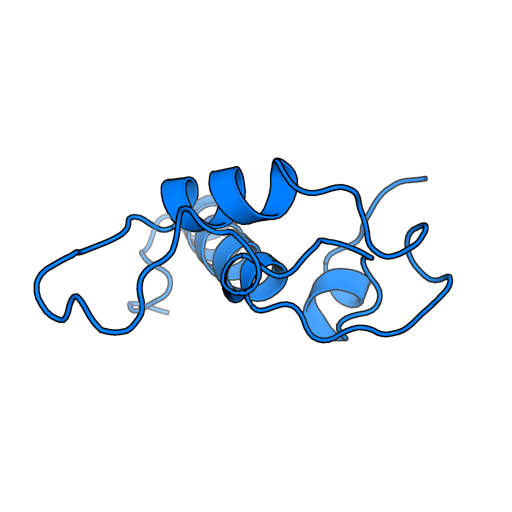 3.937 1.00 98.31 72 VAL A C 1
ATOM 562 O O . VAL A 1 72 ? -17.864 -4.736 3.872 1.00 98.31 72 VAL A O 1
ATOM 565 N N . THR A 1 73 ? -16.047 -4.200 5.091 1.00 98.00 73 THR A N 1
ATOM 566 C CA . THR A 1 73 ? -16.612 -4.543 6.406 1.00 98.00 73 THR A CA 1
ATOM 567 C C . THR A 1 73 ? -17.276 -3.355 7.098 1.00 98.00 73 THR A C 1
ATOM 569 O O . THR A 1 73 ? -18.234 -3.546 7.842 1.00 98.00 73 THR A O 1
ATOM 572 N N . GLY A 1 74 ? -16.810 -2.131 6.835 1.00 97.75 74 GLY A N 1
ATOM 573 C CA . GLY A 1 74 ? -17.197 -0.926 7.570 1.00 97.75 74 GLY A CA 1
ATOM 574 C C . GLY A 1 74 ? -16.448 -0.723 8.894 1.00 97.75 74 GLY A C 1
ATOM 575 O O . GLY A 1 74 ? -16.688 0.289 9.547 1.00 97.75 74 GLY A O 1
ATOM 576 N N . ASN A 1 75 ? -15.549 -1.640 9.266 1.00 96.94 75 ASN A N 1
ATOM 577 C CA . ASN A 1 75 ? -14.695 -1.560 10.454 1.00 96.94 75 ASN A CA 1
ATOM 578 C C . ASN A 1 75 ? -13.244 -1.326 10.035 1.00 96.94 75 ASN A C 1
ATOM 580 O O . ASN A 1 75 ? -12.843 -1.731 8.945 1.00 96.94 75 ASN A O 1
ATOM 584 N N . SER A 1 76 ? -12.427 -0.718 10.891 1.00 95.38 76 SER A N 1
ATOM 585 C CA . SER A 1 76 ? -11.003 -0.575 10.580 1.00 95.38 76 SER A CA 1
ATOM 586 C C . SER A 1 76 ? -10.343 -1.949 10.409 1.00 95.38 76 SER A C 1
ATOM 588 O O . SER A 1 76 ? -10.739 -2.924 11.044 1.00 95.38 76 S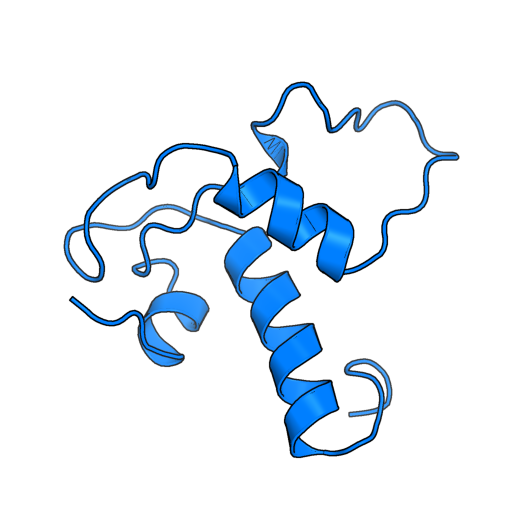ER A O 1
ATOM 590 N N . TYR A 1 77 ? -9.285 -2.039 9.597 1.00 94.38 77 TYR A N 1
ATOM 591 C CA . TYR A 1 77 ? -8.586 -3.319 9.396 1.00 94.38 77 TYR A CA 1
ATOM 592 C C . TYR A 1 77 ? -8.044 -3.936 10.698 1.00 94.38 77 TYR A C 1
ATOM 594 O O . TYR A 1 77 ? -7.747 -5.121 10.716 1.00 94.38 77 TYR A O 1
ATOM 602 N N . ALA A 1 78 ? -7.836 -3.127 11.743 1.00 94.75 78 ALA A N 1
ATOM 603 C CA . ALA A 1 78 ? -7.313 -3.570 13.033 1.00 94.75 78 ALA A CA 1
ATOM 604 C C . ALA A 1 78 ? -8.405 -4.123 13.966 1.00 94.75 78 ALA A C 1
ATOM 606 O O . ALA A 1 78 ? -8.082 -4.774 14.957 1.00 94.75 78 ALA A O 1
ATOM 607 N N . GLU A 1 79 ? -9.674 -3.825 13.684 1.00 94.69 79 GLU A N 1
ATOM 608 C CA . GLU A 1 79 ? -10.831 -4.371 14.404 1.00 94.69 79 GLU A CA 1
ATOM 609 C C . GLU A 1 79 ? -11.270 -5.739 13.855 1.00 94.69 79 GLU A C 1
ATOM 611 O O . GLU A 1 79 ? -12.048 -6.429 14.514 1.00 94.69 79 GLU A O 1
ATOM 616 N N . GLU A 1 80 ? -10.754 -6.127 12.686 1.00 89.69 80 GLU A N 1
ATOM 617 C CA . GLU A 1 80 ? -10.955 -7.425 12.024 1.00 89.69 80 GLU A CA 1
ATOM 618 C C . GLU A 1 80 ? -9.772 -8.378 12.261 1.00 89.69 80 GLU A C 1
ATOM 620 O O . GLU A 1 80 ? -10.023 -9.584 12.494 1.00 89.69 80 GLU A O 1
#

Radius of gyration: 13.06 Å; chains: 1; bounding box: 32×24×32 Å

Foldseek 3Di:
DDADLVLLVQQQQQQAALCPDPVDDPVPPPDDDDLVRRLVSRNVDDRNDHHNPDGDDHVSSVSVVQVVCCVVPVDGSVVD

Secondary structure (DSSP, 8-state):
----HHHHHTT-S-PPPGGGSTT--SS-TT----HHHHHHHHHHSPPSSSTTS-----HHHHHHHHHHHHHHHSS-TTT-

=== Feature glossary ===
The record interleaves many kinds of information about one protein. Here is each kind framed as the question it answers.

Q: What does the local fold look like, residue by residue?
A: A 3Di character summarizes, for each residue, the relative orientation of the Cα frame of its nearest spatial neighbor. Because it encodes fold topology rather than chemistry, 3Di alignments detect remote structural similarity that sequence alignment misses.

Q: Which residues are in helices, strands, or loops?
A: Secondary structure is the local, repeating backbone conformation. DSSP classifies it into eight states by reading the hydrogen-bond network: three helix types (H, G, I), two β types (E, B), two non-regular types (T, S), and unstructured coil (-).

Q: How big and how compact is the whole molecule?
A: Three whole-structure scalars: the radius of gyration (RMS distance of Cα from centroid, in Å), the count of Cα–Cα contacts (pairs closer than 8 Å and separated by more than four residues in sequence — i.e. tertiary, not local, contacts), and the bounding-box dimensions. Together they distinguish compact globular folds from extended fibres or disordered chains.

Q: How confident is the AlphaFold model at each residue?
A: For AlphaFold models, the B-factor field carries pLDDT — the model's own estimate of local accuracy on a 0–100 scale. Regions with pLDDT<50 should be treated as essentially unmodeled; they often correspond to intrinsically disordered segments.

Q: What family and function is it annotated with?
A: Functional annotations link the protein to curated databases. InterPro entries identify conserved domains and families by matching the sequence against member-database signatures (Pfam, PROSITE, CDD, …). Gene Ontology (GO) terms describe molecular function, biological process, and cellular component in a controlled vocabulary. CATH places the structure in a hierarchical fold classification (Class/Architecture/Topology/Homologous-superfamily). The organism is the source species.

Q: What known structures does this most resemble?
A: Nearest PDB neighbors are the top structural matches found by Foldseek when searching this structure against the entire Protein Data Bank. Each hit reports a TM-score (0 to 1; >0.5 almost always implies the same fold) and an E-value. These are *structural* homologs — they may share no detectable sequence similarity.

Q: Which residues are buried vs exposed?
A: Solvent-accessible surface area (SASA) is the area in Å² traced out by the centre of a 1.4 Å probe sphere (a water molecule) rolled over the protein's van der Waals surface (Shrake–Rupley / Lee–Richards construction). Buried residues have near-zero SASA; fully exposed residues can exceed 200 Å². The total SASA scales roughly with the number of surface residues.

Q: What are the backbone torsion angles?
A: φ (phi) and ψ (psi) are the two rotatable backbone dihedrals per residue: φ is the C(i-1)–N–Cα–C torsion, ψ is the N–Cα–C–N(i+1) torsion, both in degrees on (−180°, 180°]. α-helical residues cluster near (−60°, −45°); β-strand residues near (−120°, +130°). A Ramachandran plot is simply a scatter of (φ, ψ) for every residue.

Q: Are the domains correctly placed relative to each other?
A: Predicted aligned error is AlphaFold's pairwise confidence. Unlike pLDDT (per-residue), PAE is per-residue-pair and captures whether two parts of the structure are correctly placed relative to each other. Units are ångströms of expected positional error.

Q: What if only a Cα trace is available?
A: P-SEA three-state annotation labels each residue as helix, strand, or coil based purely on the geometry of the Cα trace. It serves as a fallback when the full backbone (and thus DSSP) is unavailable.

Q: What is the amino-acid chain?
A: This is the polypeptide sequence — one letter per residue, N-terminus first. Length ranges from a few dozen residues for small domains to over a thousand for large multi-domain proteins.

Q: What do the rendered images show?
A: The six renders are orthographic views along the three Cartesian axes in both directions. Representation (cartoon, sticks, or surface) and color scheme (sequence-rainbow or by-chain) vary across proteins so the training set covers all the common visualization conventions.

Q: What do the diagnostic plots show?
A: Plot images: a contact map (which residues are close in 3D, as an N×N binary image), a Ramachandran scatter (backbone torsion angles, revealing secondary-structure composition at a glance), and — for AlphaFold structures — a PAE heatmap (pairwise prediction confidence).

Q: How mobile is each atom in the crystal?
A: B-factor (Debye–Waller factor) reflects atomic displacement in the crystal lattice. It is an experimental observable (units Å²), not a prediction; low values mean the atom is pinned down, high values mean it moves or is heterogeneous across the crystal.

Q: Where is each backbone atom in 3D?
A: The mmCIF table is the protein's shape written out atom by atom. For each backbone N, Cα, C, and carbonyl O, it records an (x, y, z) coordinate triple in Å plus the residue type, chain letter, and residue number.